Protein AF-A0A961U008-F1 (afdb_monomer)

Mean predicted aligned error: 3.14 Å

pLDDT: mean 95.74, std 5.27, range [64.5, 98.81]

Secondary structure (DSSP, 8-state):
--EEEEEEEEEEEEETTEEEEEEEEEEEEEEES--GGG---TTSTTGGGEEEEEEEEEEEE----

Solvent-accessible surface area (backbone atoms only — not comparable to full-atom values): 3930 Å² total; per-residue (Å²): 135,50,80,30,67,47,72,48,78,78,47,76,45,82,40,88,98,36,74,53,38,29,36,35,33,37,38,36,36,30,21,48,76,45,80,46,86,79,64,70,47,80,88,48,97,44,35,91,32,51,76,43,81,45,79,47,78,46,80,42,82,40,89,75,127

Structure (mmCIF, N/CA/C/O backbone):
data_AF-A0A961U008-F1
#
_entry.id   AF-A0A961U008-F1
#
loop_
_atom_site.group_PDB
_atom_site.id
_atom_site.type_symbol
_atom_site.label_atom_id
_atom_site.label_alt_id
_atom_site.label_comp_id
_atom_site.label_asym_id
_atom_site.label_entity_id
_atom_site.label_seq_id
_atom_site.pdbx_PDB_ins_code
_atom_site.Cartn_x
_atom_site.Cartn_y
_atom_site.Cartn_z
_atom_site.occupancy
_atom_site.B_iso_or_equiv
_atom_site.auth_seq_id
_atom_site.auth_comp_id
_atom_site.auth_asym_id
_atom_site.auth_atom_id
_atom_site.pdbx_PDB_model_num
ATOM 1 N N . ASP A 1 1 ? 13.276 10.044 -14.780 1.00 84.69 1 ASP A N 1
ATOM 2 C CA . ASP A 1 1 ? 12.718 8.906 -14.040 1.00 84.69 1 ASP A CA 1
ATOM 3 C C . AS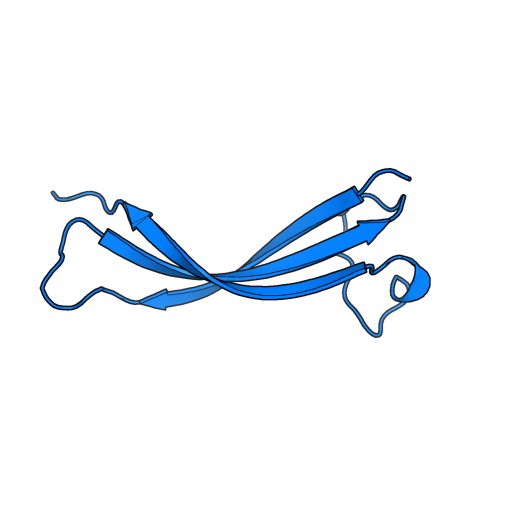P A 1 1 ? 11.529 9.373 -13.231 1.00 84.69 1 ASP A C 1
ATOM 5 O O . ASP A 1 1 ? 11.679 10.178 -12.314 1.00 84.69 1 ASP A O 1
ATOM 9 N N . THR A 1 2 ? 10.348 8.910 -13.608 1.00 97.88 2 THR A N 1
ATOM 10 C CA . THR A 1 2 ? 9.116 9.059 -12.842 1.00 97.88 2 THR A CA 1
ATOM 11 C C . THR A 1 2 ? 8.853 7.755 -12.107 1.00 97.88 2 THR A C 1
ATOM 13 O O . THR A 1 2 ? 8.905 6.680 -12.701 1.00 97.88 2 THR A O 1
ATOM 16 N N . VAL A 1 3 ? 8.573 7.849 -10.810 1.00 98.06 3 VAL A N 1
ATOM 17 C CA . VAL A 1 3 ? 8.206 6.693 -9.992 1.00 98.06 3 VAL A CA 1
ATOM 18 C C . VAL A 1 3 ? 6.689 6.636 -9.884 1.00 98.06 3 VAL A C 1
ATOM 20 O O . VAL A 1 3 ? 6.061 7.598 -9.439 1.00 98.06 3 VAL A O 1
ATOM 23 N N . TYR A 1 4 ? 6.115 5.512 -10.293 1.00 98.38 4 TYR A N 1
ATOM 24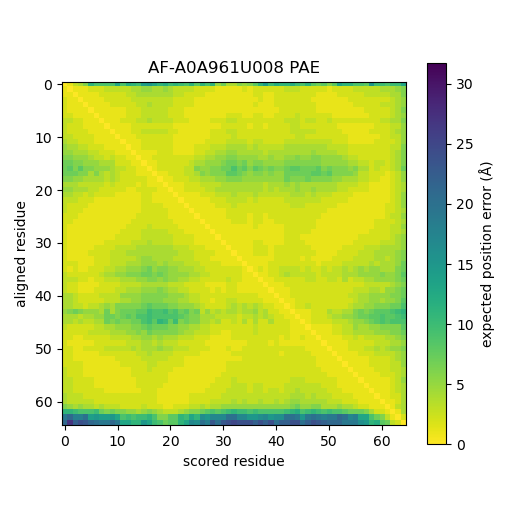 C CA . TYR A 1 4 ? 4.707 5.187 -10.104 1.00 98.38 4 TYR A CA 1
ATOM 25 C C . TYR A 1 4 ? 4.588 4.121 -9.026 1.00 98.38 4 TYR A C 1
ATOM 27 O O . TYR A 1 4 ? 5.492 3.307 -8.867 1.00 98.38 4 TYR A O 1
ATOM 35 N N . CYS A 1 5 ? 3.481 4.125 -8.287 1.00 98.31 5 CYS A N 1
ATOM 36 C CA . CYS A 1 5 ? 3.233 3.125 -7.258 1.00 98.31 5 CYS A CA 1
ATOM 37 C C . CYS A 1 5 ? 1.791 2.630 -7.309 1.00 98.31 5 CYS A C 1
ATOM 39 O O . CYS A 1 5 ? 0.872 3.390 -7.625 1.00 98.31 5 CYS A O 1
ATOM 41 N N . TRP A 1 6 ? 1.596 1.384 -6.896 1.00 98.38 6 TRP A N 1
ATOM 42 C CA . TRP A 1 6 ? 0.290 0.834 -6.559 1.00 98.38 6 TRP A CA 1
ATOM 43 C C . TRP A 1 6 ? 0.384 -0.001 -5.286 1.00 98.38 6 TRP A C 1
ATOM 45 O O . TRP A 1 6 ? 1.461 -0.466 -4.911 1.00 98.38 6 TRP A O 1
ATOM 55 N N . SER A 1 7 ? -0.749 -0.172 -4.610 1.00 98.44 7 SER A N 1
ATOM 56 C CA . SER A 1 7 ? -0.813 -0.896 -3.344 1.00 98.44 7 SER A CA 1
ATOM 57 C C . SER A 1 7 ? -1.981 -1.868 -3.328 1.00 98.44 7 SER A C 1
ATOM 59 O O . SER A 1 7 ? -3.068 -1.540 -3.808 1.00 98.44 7 SER A O 1
ATOM 61 N N . HIS A 1 8 ? -1.790 -3.018 -2.688 1.00 97.19 8 HIS A N 1
ATOM 62 C CA . HIS A 1 8 ? -2.884 -3.898 -2.298 1.00 97.19 8 HIS A CA 1
ATOM 63 C C . HIS A 1 8 ? -2.938 -4.069 -0.782 1.00 97.19 8 HIS A C 1
ATOM 65 O O . HIS A 1 8 ? -1.922 -4.114 -0.085 1.00 97.19 8 HIS A O 1
ATOM 71 N N . ILE A 1 9 ? -4.163 -4.169 -0.269 1.00 98.38 9 ILE A N 1
ATOM 72 C CA . ILE A 1 9 ? -4.405 -4.462 1.140 1.00 98.38 9 ILE A CA 1
ATOM 73 C C . ILE A 1 9 ? -4.336 -5.976 1.319 1.00 98.38 9 ILE A C 1
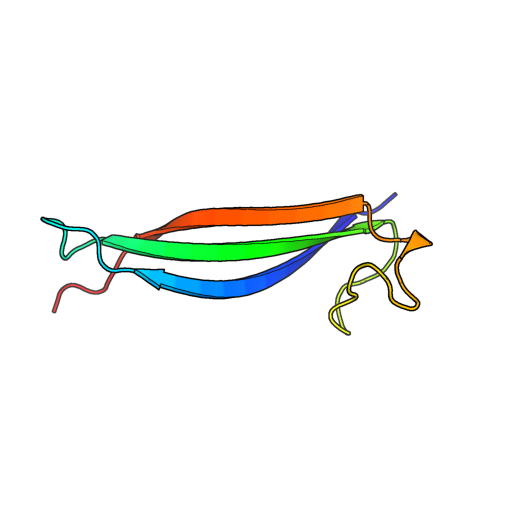ATOM 75 O O . ILE A 1 9 ? -5.235 -6.689 0.878 1.00 98.38 9 ILE A O 1
ATOM 79 N N . VAL A 1 10 ? -3.267 -6.443 1.959 1.00 98.44 10 VAL A N 1
ATOM 80 C CA . VAL A 1 10 ? -3.014 -7.861 2.244 1.00 98.44 10 VAL A CA 1
ATOM 81 C C . VAL A 1 10 ? -3.886 -8.337 3.401 1.00 98.44 10 VAL A C 1
ATOM 83 O O . VAL A 1 10 ? -4.447 -9.426 3.350 1.00 98.44 10 VAL A O 1
ATOM 86 N N . ASP A 1 11 ? -3.991 -7.522 4.452 1.00 98.50 11 ASP A N 1
ATOM 87 C CA . ASP A 1 11 ? -4.692 -7.888 5.682 1.00 98.50 11 ASP A CA 1
ATOM 88 C C . ASP A 1 11 ? -5.214 -6.654 6.432 1.00 98.50 11 ASP A C 1
ATOM 90 O O . ASP A 1 11 ? -4.801 -5.517 6.173 1.00 98.50 11 ASP A O 1
ATOM 94 N N . ARG A 1 12 ? -6.141 -6.873 7.366 1.00 97.75 12 ARG A N 1
ATOM 95 C CA . ARG A 1 12 ? -6.695 -5.853 8.260 1.00 97.75 12 ARG A CA 1
ATOM 96 C C . ARG A 1 12 ? -6.819 -6.429 9.659 1.00 97.75 12 ARG A C 1
ATOM 98 O O . ARG A 1 12 ? -7.453 -7.461 9.849 1.00 97.75 12 ARG A O 1
ATOM 105 N N . SER A 1 13 ? -6.308 -5.707 10.646 1.00 97.50 13 SER A N 1
ATOM 106 C CA . SER A 1 13 ? -6.316 -6.153 12.035 1.00 97.50 13 SER A CA 1
ATOM 107 C C . SER A 1 13 ? -6.916 -5.090 12.963 1.00 97.50 13 SER A C 1
ATOM 109 O O . SER A 1 13 ? -6.586 -3.904 12.831 1.00 97.50 13 SER A O 1
ATOM 111 N N . PRO A 1 14 ? -7.818 -5.459 13.893 1.00 96.06 14 PRO A N 1
ATOM 112 C CA . PRO A 1 14 ? -8.205 -4.568 14.978 1.00 96.06 14 PRO A CA 1
ATOM 113 C C . PRO A 1 14 ? -7.022 -4.343 15.928 1.00 96.06 14 PRO A C 1
ATOM 115 O O . PRO A 1 14 ? -6.187 -5.223 16.122 1.00 96.06 14 PRO A O 1
ATOM 118 N N . LEU A 1 15 ? -6.971 -3.170 16.557 1.00 95.44 15 LEU A N 1
ATOM 119 C CA . LEU A 1 15 ? -5.996 -2.897 17.606 1.00 95.44 15 LEU A CA 1
ATOM 120 C C . LEU A 1 15 ? -6.610 -3.138 18.981 1.00 95.44 15 LEU A C 1
ATOM 122 O O . LEU A 1 15 ? -7.676 -2.610 19.305 1.00 95.44 15 LEU A O 1
ATOM 126 N N . GLU A 1 16 ? -5.922 -3.926 19.802 1.00 94.44 16 GLU A N 1
ATOM 127 C CA . GLU A 1 16 ? -6.345 -4.175 21.175 1.00 94.44 16 GLU A CA 1
ATOM 128 C C . GLU A 1 16 ? -6.408 -2.858 21.965 1.00 94.44 16 GLU A C 1
ATOM 130 O O . GLU A 1 16 ? -5.522 -2.006 21.876 1.00 94.44 16 GLU A O 1
ATOM 135 N N . GLY A 1 17 ? -7.506 -2.657 22.696 1.00 94.62 17 GLY A N 1
ATOM 136 C CA . GLY A 1 17 ? -7.735 -1.441 23.479 1.00 94.62 17 GLY A CA 1
ATOM 137 C C . GLY A 1 17 ? -8.045 -0.176 22.666 1.00 94.62 17 GLY A C 1
ATOM 138 O O . GLY A 1 17 ? -8.200 0.886 23.266 1.00 94.62 17 GLY A O 1
ATOM 139 N N . ARG A 1 18 ? -8.159 -0.248 21.328 1.00 95.12 18 ARG A N 1
ATOM 140 C CA . ARG A 1 18 ? -8.445 0.912 20.460 1.00 95.12 18 ARG A CA 1
ATOM 141 C C . ARG A 1 18 ? -9.568 0.619 19.467 1.00 95.12 18 ARG A C 1
ATOM 143 O O . ARG A 1 18 ? -9.378 -0.063 18.466 1.00 95.12 18 ARG A O 1
ATOM 150 N N . ALA A 1 19 ? -10.748 1.182 19.725 1.00 94.44 19 ALA A N 1
ATOM 151 C CA . ALA A 1 19 ? -11.897 1.079 18.818 1.00 94.44 19 ALA A CA 1
ATOM 152 C C . ALA A 1 19 ? -11.855 2.107 17.670 1.00 94.44 19 ALA A C 1
ATOM 154 O O . ALA A 1 19 ? -12.453 1.891 16.618 1.00 94.44 19 ALA A O 1
ATOM 155 N N . ASP A 1 20 ? -11.128 3.207 17.862 1.00 95.69 20 ASP A N 1
ATOM 156 C CA . ASP A 1 20 ? -10.992 4.328 16.931 1.00 95.69 20 ASP A CA 1
ATOM 157 C C . ASP A 1 20 ? -9.905 4.122 15.864 1.00 95.69 20 ASP A C 1
ATOM 159 O O . ASP A 1 20 ? -9.858 4.866 14.885 1.00 95.69 20 ASP A O 1
ATOM 163 N N . LEU A 1 21 ? -9.063 3.092 16.008 1.00 97.19 21 LEU A N 1
ATOM 164 C CA . LEU A 1 21 ? -8.007 2.736 15.059 1.00 97.19 21 LEU A CA 1
ATOM 165 C C . LEU A 1 21 ? -8.061 1.252 14.672 1.00 97.19 21 LEU A C 1
ATOM 167 O O . LEU A 1 21 ? -8.506 0.388 15.425 1.00 97.19 21 LEU A O 1
ATOM 171 N N . GLY A 1 22 ? -7.567 0.953 13.476 1.00 97.25 22 GLY A N 1
ATOM 172 C CA . GLY A 1 22 ? -7.190 -0.387 13.037 1.00 97.25 22 GLY A CA 1
ATOM 173 C C . GLY A 1 22 ? -5.859 -0.340 12.295 1.00 97.25 22 GLY A C 1
ATOM 174 O O . GLY A 1 22 ? -5.343 0.742 12.010 1.00 97.25 22 GLY A O 1
ATOM 175 N N . ALA A 1 23 ? -5.311 -1.505 11.975 1.00 98.31 23 ALA A N 1
ATOM 176 C CA . ALA A 1 23 ? -4.107 -1.634 11.169 1.00 98.31 23 ALA A CA 1
ATOM 177 C C . ALA A 1 23 ? -4.439 -2.285 9.819 1.00 98.31 23 ALA A C 1
ATOM 179 O O . ALA A 1 23 ? -5.227 -3.229 9.757 1.00 98.31 23 ALA A O 1
ATOM 180 N N . LEU A 1 24 ? -3.838 -1.786 8.742 1.00 98.56 24 LEU A N 1
ATOM 181 C CA . LEU A 1 24 ? -3.852 -2.419 7.425 1.00 98.56 24 LEU A CA 1
ATOM 182 C C . LEU A 1 24 ? -2.447 -2.904 7.102 1.00 98.56 24 LEU A C 1
ATOM 184 O O . LEU A 1 24 ? -1.498 -2.132 7.244 1.00 98.56 24 LEU A O 1
ATOM 188 N N . ARG A 1 25 ? -2.325 -4.149 6.643 1.00 98.69 25 ARG A N 1
ATOM 189 C CA . ARG A 1 25 ? -1.107 -4.632 5.999 1.00 98.69 25 ARG A CA 1
ATOM 190 C C . ARG A 1 25 ? -1.193 -4.268 4.530 1.00 98.69 25 ARG A C 1
ATOM 192 O O . ARG A 1 25 ? -2.127 -4.677 3.840 1.00 98.69 25 ARG A O 1
ATOM 199 N N . ILE A 1 26 ? -0.253 -3.459 4.081 1.00 98.81 26 ILE A N 1
ATOM 200 C CA . ILE A 1 26 ? -0.200 -2.881 2.750 1.00 98.81 26 ILE A CA 1
ATOM 201 C C . ILE A 1 26 ? 1.076 -3.392 2.098 1.00 98.81 26 ILE A C 1
ATOM 203 O O . ILE A 1 26 ? 2.161 -3.199 2.640 1.00 98.81 26 ILE A O 1
ATOM 207 N N . ARG A 1 27 ? 0.946 -4.007 0.925 1.00 98.56 27 ARG A N 1
ATOM 208 C CA . ARG A 1 27 ? 2.079 -4.243 0.031 1.00 98.56 27 ARG A CA 1
ATOM 209 C C . ARG A 1 27 ? 2.007 -3.214 -1.086 1.00 98.56 27 ARG A C 1
ATOM 211 O O . ARG A 1 27 ? 0.972 -3.085 -1.742 1.00 98.56 27 ARG A O 1
ATOM 218 N N . THR A 1 28 ? 3.079 -2.453 -1.247 1.00 98.62 28 THR A N 1
ATOM 219 C CA . THR A 1 28 ? 3.219 -1.386 -2.237 1.00 98.62 28 THR A CA 1
ATOM 220 C C . THR A 1 28 ? 4.350 -1.734 -3.184 1.00 98.62 28 THR A C 1
ATOM 222 O O . THR A 1 28 ? 5.469 -1.994 -2.744 1.00 98.62 28 THR A O 1
ATOM 225 N N . ILE A 1 29 ? 4.061 -1.684 -4.479 1.00 98.44 29 ILE A N 1
ATOM 226 C CA . ILE A 1 29 ? 5.042 -1.880 -5.541 1.00 98.44 29 ILE A CA 1
ATOM 227 C C . ILE A 1 29 ? 5.281 -0.540 -6.222 1.00 98.44 29 ILE A C 1
ATOM 229 O O . ILE A 1 29 ? 4.324 0.172 -6.541 1.00 98.44 29 ILE A O 1
ATOM 233 N N . ALA A 1 30 ? 6.553 -0.199 -6.427 1.00 98.38 30 ALA A N 1
ATOM 234 C CA . ALA A 1 30 ? 6.957 0.999 -7.151 1.00 98.38 30 ALA A CA 1
ATOM 235 C C . ALA A 1 30 ? 7.689 0.636 -8.442 1.00 98.38 30 ALA A C 1
ATOM 237 O O . ALA A 1 30 ? 8.566 -0.230 -8.439 1.00 98.38 30 ALA A O 1
ATOM 238 N N . THR A 1 31 ? 7.371 1.336 -9.525 1.00 98.38 31 THR A N 1
ATOM 239 C CA . THR A 1 31 ? 7.952 1.143 -10.852 1.00 98.38 31 THR A CA 1
ATOM 240 C C . THR A 1 31 ? 8.555 2.432 -11.404 1.00 98.38 31 THR A C 1
ATOM 242 O O . THR A 1 31 ? 8.045 3.530 -11.175 1.00 98.38 31 THR A O 1
ATOM 245 N N . LYS A 1 32 ? 9.649 2.311 -12.159 1.00 98.19 32 LYS A N 1
ATOM 246 C CA . LYS A 1 32 ? 10.293 3.399 -12.899 1.00 98.19 32 LYS A CA 1
ATOM 247 C C . LYS A 1 32 ? 9.728 3.492 -14.311 1.00 98.19 32 LYS A C 1
ATOM 249 O O . LYS A 1 32 ? 9.778 2.515 -15.052 1.00 98.19 32 LYS A O 1
ATOM 254 N N . ASP A 1 33 ? 9.246 4.677 -14.678 1.00 97.56 33 ASP A N 1
ATOM 255 C CA . ASP A 1 33 ? 8.796 5.036 -16.031 1.00 97.56 33 ASP A CA 1
ATOM 256 C C . ASP A 1 33 ? 7.754 4.060 -16.629 1.00 97.56 33 ASP A C 1
ATOM 258 O O . ASP A 1 33 ? 7.585 3.975 -17.842 1.00 97.56 33 ASP A O 1
ATOM 262 N N . LEU A 1 34 ? 7.022 3.350 -15.763 1.00 97.50 34 LEU A N 1
ATOM 263 C CA . LEU A 1 34 ? 5.952 2.417 -16.105 1.00 97.50 34 LEU A CA 1
ATOM 264 C C . LEU A 1 34 ? 4.733 2.731 -15.227 1.00 97.50 34 LEU A C 1
ATOM 266 O O . LEU A 1 34 ? 4.794 2.491 -14.019 1.00 97.50 34 LEU A O 1
ATOM 270 N N . PRO A 1 35 ? 3.637 3.267 -15.789 1.00 97.19 35 PRO A N 1
ATOM 271 C CA . PRO A 1 35 ? 2.399 3.493 -15.051 1.00 97.19 35 PRO A CA 1
ATOM 272 C C . PRO A 1 35 ? 1.822 2.198 -14.467 1.00 97.19 35 PRO A C 1
ATOM 274 O O . PRO A 1 35 ? 1.851 1.148 -15.101 1.00 97.19 35 PRO A O 1
ATOM 277 N N . CYS A 1 3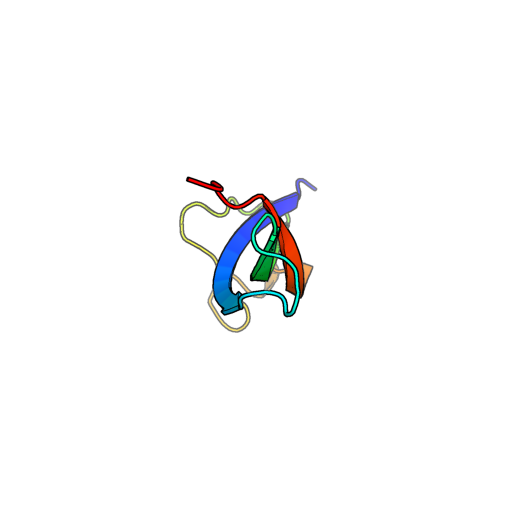6 ? 1.233 2.273 -13.274 1.00 96.69 36 CYS A N 1
ATOM 278 C CA . CYS A 1 36 ? 0.688 1.100 -12.583 1.00 96.69 36 CYS A CA 1
ATOM 279 C C . CYS A 1 36 ? -0.774 0.778 -12.951 1.00 96.69 36 CYS A C 1
ATOM 281 O O . CYS A 1 36 ? -1.509 0.259 -12.114 1.00 96.69 36 CYS A O 1
ATOM 283 N N . THR A 1 37 ? -1.219 1.107 -14.169 1.00 94.62 37 THR A N 1
ATOM 284 C CA . THR A 1 37 ? -2.604 0.855 -14.617 1.00 94.62 37 THR A CA 1
ATOM 285 C C . THR A 1 37 ? -2.962 -0.627 -14.626 1.00 94.62 37 THR A C 1
ATOM 287 O O . THR A 1 37 ? -4.106 -0.968 -14.342 1.00 94.62 37 THR A O 1
ATOM 290 N N . ASP A 1 38 ? -1.973 -1.486 -14.882 1.00 95.06 38 ASP A N 1
ATOM 291 C CA . ASP A 1 38 ? -2.139 -2.939 -14.978 1.00 95.06 38 ASP A CA 1
ATOM 292 C C . ASP A 1 38 ? -1.570 -3.692 -13.765 1.00 95.06 38 ASP A C 1
ATOM 294 O O . ASP A 1 38 ? -1.375 -4.901 -13.827 1.00 95.06 38 ASP A O 1
ATOM 298 N N . PHE A 1 39 ? -1.296 -2.985 -12.660 1.00 96.25 39 PHE A N 1
ATOM 299 C CA . PHE A 1 39 ? -0.758 -3.565 -11.419 1.00 96.25 39 PHE A CA 1
ATOM 300 C C . PHE A 1 39 ? 0.492 -4.446 -11.646 1.00 96.25 39 PHE A C 1
ATOM 302 O O . PHE A 1 39 ? 0.476 -5.639 -11.341 1.00 96.25 39 PHE A O 1
ATOM 309 N N . PRO A 1 40 ? 1.587 -3.884 -12.199 1.00 96.00 40 PRO A N 1
ATOM 310 C CA . PRO A 1 40 ? 2.804 -4.639 -12.494 1.00 96.00 40 PRO A CA 1
ATOM 311 C C . PRO A 1 40 ? 3.381 -5.297 -11.234 1.00 96.00 40 PRO A C 1
ATOM 313 O O . PRO A 1 40 ? 3.524 -4.637 -10.204 1.00 96.00 40 PRO A O 1
ATOM 316 N N . GLU A 1 41 ? 3.745 -6.576 -11.337 1.00 94.56 41 GLU A N 1
ATOM 317 C CA . GLU A 1 41 ? 4.300 -7.385 -10.243 1.00 94.56 41 GLU A CA 1
ATOM 318 C C . GLU A 1 41 ? 5.776 -7.752 -10.496 1.00 94.56 41 GLU A C 1
ATOM 320 O O . GLU A 1 41 ? 6.177 -7.937 -11.654 1.00 94.56 41 GLU A O 1
ATOM 325 N N . PRO A 1 42 ? 6.579 -7.915 -9.427 1.00 93.69 42 PRO A N 1
ATOM 326 C CA . PRO A 1 42 ? 7.912 -8.498 -9.518 1.00 93.69 42 PRO A CA 1
ATOM 327 C C . PRO A 1 42 ? 7.872 -9.934 -10.061 1.00 93.69 42 PRO A C 1
ATOM 329 O O . PRO A 1 42 ? 6.922 -10.685 -9.835 1.00 93.69 42 PRO A O 1
ATOM 332 N N . GLY A 1 43 ? 8.920 -10.334 -10.775 1.00 92.75 43 GLY A N 1
ATOM 333 C CA . GLY A 1 43 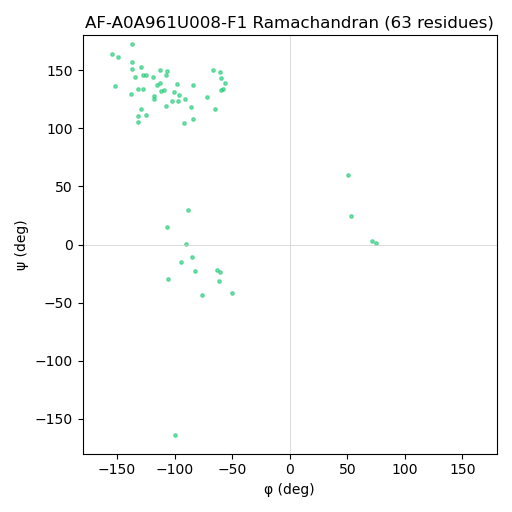? 9.058 -11.650 -11.403 1.00 92.75 43 GLY A CA 1
ATOM 334 C C . GLY A 1 43 ? 8.216 -11.853 -12.670 1.00 92.75 43 GLY A C 1
ATOM 335 O O . GLY A 1 43 ? 8.260 -12.936 -13.254 1.00 92.75 43 GLY A O 1
ATOM 336 N N . GLY A 1 44 ? 7.461 -10.837 -13.098 1.00 90.75 44 GLY A N 1
ATOM 337 C CA . GLY A 1 44 ? 6.707 -10.823 -14.352 1.00 90.75 44 GLY A CA 1
ATOM 338 C C . GLY A 1 44 ? 7.407 -10.052 -15.474 1.00 90.75 44 GLY A C 1
ATOM 339 O O . GLY A 1 44 ? 8.585 -9.707 -15.396 1.00 90.75 44 GLY A O 1
ATOM 340 N N . GLU A 1 45 ? 6.649 -9.719 -16.519 1.00 90.94 45 GLU A N 1
ATOM 341 C CA . GLU A 1 45 ? 7.138 -8.939 -17.671 1.00 90.94 45 GLU A CA 1
ATOM 342 C C . GLU A 1 45 ? 7.649 -7.539 -17.282 1.00 90.94 45 GLU A C 1
ATOM 344 O O . GLU A 1 45 ? 8.482 -6.961 -17.976 1.00 90.94 45 GLU A O 1
ATOM 349 N N . ALA A 1 46 ? 7.180 -7.007 -16.150 1.00 92.19 46 ALA A N 1
ATOM 350 C CA . ALA A 1 46 ? 7.516 -5.678 -15.654 1.00 92.19 46 ALA A 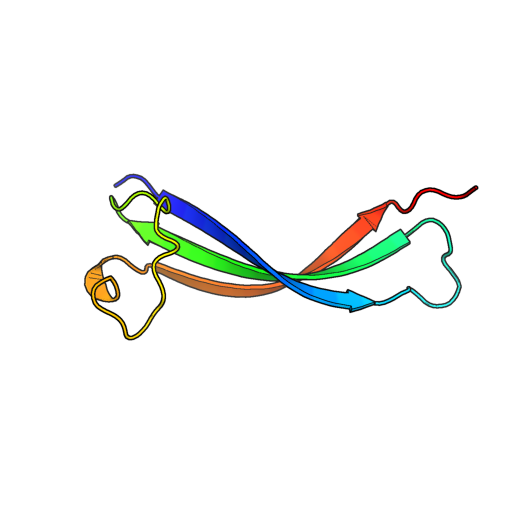CA 1
ATOM 351 C C . ALA A 1 46 ? 8.749 -5.629 -14.729 1.00 92.19 46 ALA A C 1
ATOM 353 O O . ALA A 1 46 ? 9.096 -4.539 -14.278 1.00 92.19 46 ALA A O 1
ATOM 354 N N . GLU A 1 47 ? 9.421 -6.756 -14.449 1.00 93.81 47 GLU A N 1
ATOM 355 C CA . GLU A 1 47 ? 10.526 -6.852 -13.471 1.00 93.81 47 GLU A CA 1
ATOM 356 C C . GLU A 1 47 ? 11.601 -5.773 -13.666 1.00 93.81 47 GLU A C 1
ATOM 358 O O . GLU A 1 47 ? 12.036 -5.140 -12.709 1.00 93.81 47 GLU A O 1
ATOM 363 N N . ALA A 1 48 ? 11.981 -5.490 -14.915 1.00 96.56 48 ALA A N 1
ATOM 364 C CA . ALA A 1 48 ? 13.003 -4.488 -15.226 1.00 96.56 48 ALA A CA 1
ATOM 365 C C . ALA A 1 48 ? 12.614 -3.053 -14.816 1.00 96.56 48 ALA A C 1
ATOM 367 O O . ALA A 1 48 ? 13.485 -2.196 -14.658 1.00 96.56 48 ALA A O 1
ATOM 368 N N . SER A 1 49 ? 11.317 -2.785 -14.661 1.00 97.19 49 SER A N 1
ATOM 369 C CA . SER A 1 49 ? 10.786 -1.505 -14.201 1.00 97.19 49 SER A CA 1
ATOM 370 C C . SER A 1 49 ? 10.542 -1.474 -12.695 1.00 97.19 49 SER A C 1
ATOM 372 O O . SER A 1 49 ? 10.356 -0.381 -12.167 1.00 97.19 49 SER A O 1
ATOM 374 N N . VAL A 1 50 ? 10.523 -2.608 -11.989 1.00 97.25 50 VAL A N 1
ATOM 375 C CA . VAL A 1 50 ? 10.260 -2.647 -10.543 1.00 97.25 50 VAL A CA 1
ATOM 376 C C . VAL A 1 50 ? 11.460 -2.090 -9.772 1.00 97.25 50 VAL A C 1
ATOM 378 O O . VAL A 1 50 ? 12.597 -2.518 -9.941 1.00 97.25 50 VAL A O 1
ATOM 381 N N . LEU A 1 51 ? 11.195 -1.119 -8.900 1.00 97.56 51 LEU A N 1
ATOM 382 C CA . LEU A 1 51 ? 12.181 -0.499 -8.008 1.00 97.56 51 LEU A CA 1
ATOM 383 C C . LEU A 1 51 ? 12.037 -0.957 -6.556 1.00 97.56 51 LEU A C 1
ATOM 385 O O . LEU A 1 51 ? 13.000 -0.915 -5.793 1.00 97.56 51 LEU A O 1
ATOM 389 N N . LEU A 1 52 ? 10.813 -1.299 -6.154 1.00 97.81 52 LEU A N 1
ATOM 390 C CA . LEU A 1 52 ? 10.462 -1.578 -4.771 1.00 97.81 52 LEU A CA 1
ATOM 391 C C . LEU A 1 52 ? 9.295 -2.556 -4.718 1.00 97.81 52 LEU A C 1
ATOM 393 O O . LEU A 1 52 ? 8.297 -2.362 -5.409 1.00 97.81 52 LEU A O 1
ATOM 397 N N . ASP A 1 53 ? 9.408 -3.525 -3.820 1.00 97.88 53 ASP A N 1
ATOM 398 C CA . ASP A 1 53 ? 8.303 -4.313 -3.290 1.00 97.88 53 ASP A CA 1
ATOM 399 C C . ASP A 1 53 ? 8.352 -4.192 -1.763 1.00 97.88 53 ASP A C 1
ATOM 401 O O . ASP A 1 53 ? 9.319 -4.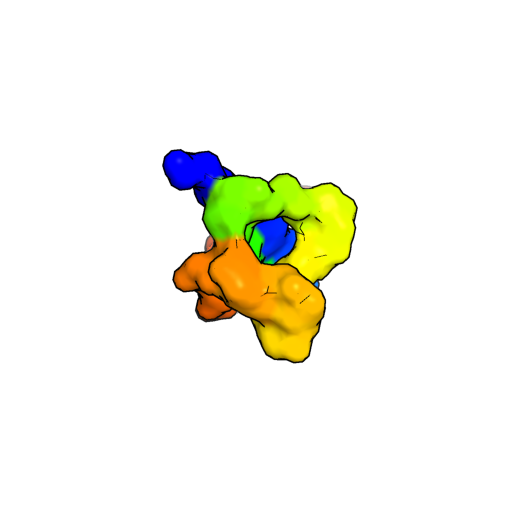624 -1.130 1.00 97.88 53 ASP A O 1
ATOM 405 N N . PHE A 1 54 ? 7.370 -3.506 -1.178 1.00 98.50 54 PHE A N 1
ATOM 406 C CA . PHE A 1 54 ? 7.393 -3.133 0.232 1.00 98.50 54 PHE A CA 1
ATOM 407 C C . PHE A 1 54 ? 6.112 -3.530 0.953 1.00 98.50 54 PHE A C 1
ATOM 409 O O . PHE A 1 54 ? 5.045 -2.988 0.678 1.00 98.50 54 PHE A O 1
ATOM 416 N N . ASP A 1 55 ? 6.241 -4.431 1.923 1.00 98.56 55 ASP A N 1
ATOM 417 C CA . ASP A 1 55 ? 5.157 -4.944 2.762 1.00 98.56 55 ASP A CA 1
ATOM 418 C C . ASP A 1 55 ? 5.265 -4.372 4.181 1.00 98.56 55 ASP A C 1
ATOM 420 O O . ASP A 1 55 ? 6.274 -4.556 4.868 1.00 98.56 55 ASP A O 1
ATOM 424 N N . TYR A 1 56 ? 4.241 -3.636 4.611 1.00 98.69 56 TYR A N 1
ATOM 425 C CA . TYR A 1 56 ? 4.247 -2.898 5.870 1.00 98.69 56 TYR A CA 1
ATOM 426 C C . TYR A 1 56 ? 2.855 -2.772 6.487 1.00 98.69 56 TYR A C 1
ATOM 428 O O . TYR A 1 56 ? 1.829 -2.898 5.824 1.00 98.69 56 TYR A O 1
ATOM 436 N N . TRP A 1 57 ? 2.817 -2.469 7.785 1.00 98.62 57 TRP A N 1
ATOM 437 C CA . TRP A 1 57 ? 1.586 -2.115 8.487 1.00 98.62 57 TRP A CA 1
ATOM 438 C C . TRP A 1 57 ? 1.436 -0.598 8.603 1.00 98.62 57 TRP A C 1
ATOM 440 O O . TRP A 1 57 ? 2.390 0.105 8.936 1.00 98.62 57 TRP A O 1
ATOM 450 N N . ALA A 1 58 ? 0.221 -0.097 8.389 1.00 98.44 58 ALA A N 1
ATOM 451 C CA . ALA A 1 58 ? -0.152 1.296 8.620 1.00 98.44 58 ALA A CA 1
ATOM 452 C C . ALA A 1 58 ? -1.400 1.387 9.504 1.00 98.44 58 ALA A C 1
ATOM 454 O O . ALA A 1 58 ? -2.303 0.554 9.412 1.00 98.44 58 ALA A O 1
ATOM 455 N N . LEU A 1 59 ? -1.465 2.420 10.348 1.00 98.12 59 LEU A N 1
ATOM 456 C CA . LEU A 1 59 ? -2.641 2.699 11.171 1.00 98.12 59 LEU A CA 1
ATOM 457 C C . LEU A 1 59 ? -3.670 3.506 10.381 1.00 98.12 59 LEU A C 1
ATOM 459 O O . LE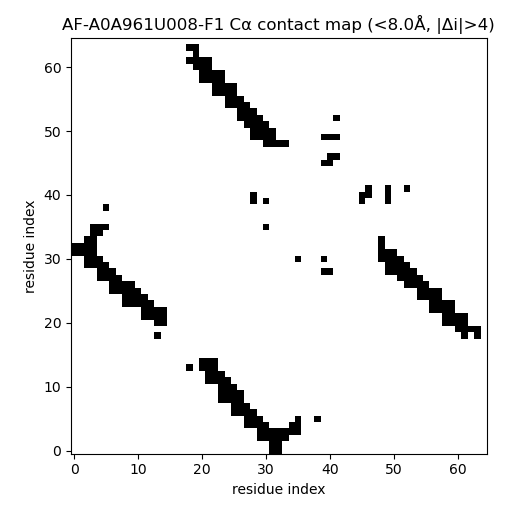U A 1 59 ? -3.321 4.470 9.702 1.00 98.12 59 LEU A O 1
ATOM 463 N N . MET A 1 60 ? -4.942 3.139 10.508 1.00 97.38 60 MET A N 1
ATOM 464 C CA . MET A 1 60 ? -6.054 3.821 9.854 1.00 97.38 60 MET A CA 1
ATOM 465 C C . MET A 1 60 ? -7.182 4.108 10.855 1.00 97.38 60 MET A C 1
ATOM 467 O O . MET A 1 60 ? -7.575 3.203 11.599 1.00 97.38 60 MET A O 1
ATOM 471 N N . PRO A 1 61 ? -7.739 5.335 10.867 1.00 97.25 61 PRO A N 1
ATOM 472 C CA . PRO A 1 61 ? -8.939 5.648 11.633 1.00 97.25 61 PRO A CA 1
ATOM 473 C C . PRO A 1 61 ? -10.116 4.743 11.274 1.00 97.25 61 PRO A C 1
ATOM 475 O O . PRO A 1 61 ? -10.378 4.467 10.102 1.00 97.25 61 PRO A O 1
ATOM 478 N N . ARG A 1 62 ? -10.865 4.317 12.290 1.00 95.19 62 ARG A N 1
ATOM 479 C CA . ARG A 1 62 ? -12.124 3.585 12.138 1.00 95.19 62 ARG A CA 1
ATOM 480 C C . ARG A 1 62 ? -13.286 4.497 12.494 1.00 95.19 62 ARG A C 1
ATOM 482 O O . ARG A 1 62 ? -13.190 5.330 13.391 1.00 95.19 62 ARG A O 1
ATOM 489 N N . LYS A 1 63 ? -14.413 4.318 11.802 1.00 90.12 63 LYS A N 1
ATOM 490 C CA . LYS A 1 63 ? -15.670 4.930 12.238 1.00 90.12 63 LYS A CA 1
ATOM 491 C C . LYS A 1 63 ? -16.053 4.310 13.579 1.00 90.12 63 LYS A C 1
ATOM 493 O O . LYS A 1 63 ? -16.293 3.106 13.640 1.00 90.12 63 LYS A O 1
ATOM 498 N N . VAL A 1 64 ? -16.095 5.136 14.616 1.00 76.62 64 VAL A N 1
ATOM 499 C CA . VAL A 1 64 ? -16.676 4.780 15.910 1.00 76.62 64 VAL A CA 1
ATOM 500 C C . VAL A 1 64 ? -18.135 5.213 15.832 1.00 76.62 64 VAL A C 1
ATOM 502 O O . VAL A 1 64 ? -18.415 6.409 15.770 1.00 76.62 64 VAL A O 1
ATOM 505 N N . SER A 1 65 ? -19.035 4.246 15.672 1.00 64.50 65 SER A N 1
ATOM 506 C CA . SER A 1 65 ? -20.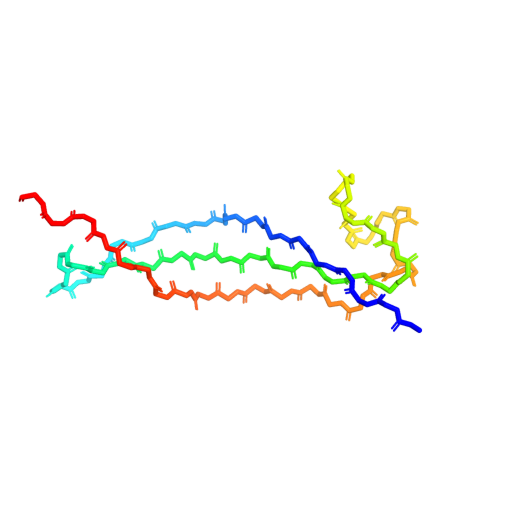486 4.456 15.751 1.00 64.50 65 SER A CA 1
ATOM 507 C C . SER A 1 65 ? -20.954 4.419 17.193 1.00 64.50 65 SER A C 1
ATOM 509 O O . SER A 1 65 ? -20.452 3.515 17.901 1.00 64.50 65 SER A O 1
#

Sequence (65 aa):
DTVYCWSHIVDRSPLEGRADLGALRIRTIATKDLPCTDFPEPGGEAEASVLLDFDYWALMPRKVS

Radius of gyration: 15.09 Å; Cα contacts (8 Å, |Δi|>4): 127; chains: 1; bounding box: 34×21×41 Å

Nearest PDB structures (foldseek):
  4e3e-assembly1_A  TM=8.815E-01  e=6.653E-05  Chloroflexus aurantiacus J-10-fl
  8hgn-assembly1_A  TM=9.300E-01  e=2.484E-04  Methylorubrum extorquens CM4

Foldseek 3Di:
DDKEKDKDFPDKAQDPPDPQKIKTWIWMWIFAPDYCPVPDDDPDPRNVGTDDTDTDMDMDTDDDD